Protein AF-A0A9D8PKB2-F1 (afdb_monomer_lite)

Radius of gyration: 28.11 Å; chains: 1; bounding box: 73×32×75 Å

Sequence (183 aa):
MPIDWSPENVDAIRDAALAVYRNLAAGKPIEPVVASLSAQDSEESSSSQSGPINWLALVEAFRERKLGSGEIKPTTWTNIYARRMKVILAAVDHSETPVQLLEAITAPWSTQPGCRGRQLQVQQTAAILRWGVDTGRLPPEWAPPLDLSPYVGRRRESAAITTPLTVKEILELVQAIPDPKWR

Structure (mmCIF, N/CA/C/O backbone):
data_AF-A0A9D8PKB2-F1
#
_entry.id   AF-A0A9D8PKB2-F1
#
loop_
_atom_site.group_PDB
_atom_site.id
_atom_site.type_symbol
_atom_site.label_atom_id
_atom_site.label_alt_id
_atom_site.label_comp_id
_atom_site.label_asym_id
_atom_site.label_entity_id
_atom_site.label_seq_id
_atom_site.pdbx_PDB_ins_code
_atom_site.Cartn_x
_atom_site.Cartn_y
_atom_site.Cartn_z
_atom_site.occupancy
_atom_site.B_iso_or_equiv
_atom_site.auth_seq_id
_atom_site.auth_comp_id
_atom_site.auth_asym_id
_atom_site.auth_atom_id
_atom_site.pdbx_PDB_model_num
ATOM 1 N N . MET A 1 1 ? -21.649 -0.427 40.679 1.00 50.59 1 MET A N 1
ATOM 2 C CA . MET A 1 1 ? -20.901 -0.083 39.451 1.00 50.59 1 MET A CA 1
ATOM 3 C C . MET A 1 1 ? -21.515 -0.909 38.334 1.00 50.59 1 MET A C 1
ATOM 5 O O . MET A 1 1 ? -21.689 -2.097 38.575 1.00 50.59 1 MET A O 1
ATOM 9 N N . PRO A 1 2 ? -21.921 -0.302 37.210 1.00 62.16 2 PRO A N 1
ATOM 10 C CA . PRO A 1 2 ? -22.735 -0.940 36.179 1.00 62.16 2 PRO A CA 1
ATOM 11 C C . PRO A 1 2 ? -21.834 -1.609 35.131 1.00 62.16 2 PRO A C 1
ATOM 13 O O . PRO A 1 2 ? -21.844 -1.205 33.988 1.00 62.16 2 PRO A O 1
ATOM 16 N N . ILE A 1 3 ? -20.949 -2.511 35.567 1.00 65.12 3 ILE A N 1
ATOM 17 C CA . ILE A 1 3 ? -20.172 -3.424 34.712 1.00 65.12 3 ILE A CA 1
ATOM 18 C C . ILE A 1 3 ? -19.951 -4.680 35.556 1.00 65.12 3 ILE A C 1
ATOM 20 O O . ILE A 1 3 ? -19.555 -4.566 36.724 1.00 65.12 3 ILE A O 1
ATOM 24 N N . ASP A 1 4 ? -20.224 -5.859 35.000 1.00 77.12 4 ASP A N 1
ATOM 25 C CA . ASP A 1 4 ? -19.965 -7.119 35.695 1.00 77.12 4 ASP A CA 1
ATOM 26 C C . ASP A 1 4 ? -18.451 -7.356 35.828 1.00 77.12 4 ASP A C 1
ATOM 28 O O . ASP A 1 4 ? -17.704 -7.250 34.850 1.00 77.12 4 ASP A O 1
ATOM 32 N N . TRP A 1 5 ? -17.990 -7.664 37.044 1.00 69.00 5 TRP A N 1
ATOM 33 C CA . TRP A 1 5 ? -16.570 -7.814 37.392 1.00 69.00 5 TRP A CA 1
ATOM 34 C C . TRP A 1 5 ? -16.059 -9.209 37.010 1.00 69.00 5 TRP A C 1
ATOM 36 O O . TRP A 1 5 ? -15.586 -9.976 37.850 1.00 69.00 5 TRP A O 1
ATOM 46 N N . SER A 1 6 ? -16.171 -9.535 35.723 1.00 79.94 6 SER A N 1
ATOM 47 C CA . SER A 1 6 ? -15.676 -10.774 35.130 1.00 79.94 6 SER A CA 1
ATOM 48 C C . SER A 1 6 ? -14.317 -10.546 34.437 1.00 79.94 6 SER A C 1
ATOM 50 O O . SER A 1 6 ? -14.015 -9.429 34.002 1.00 79.94 6 SER A O 1
ATOM 52 N N . PRO A 1 7 ? -13.474 -11.589 34.301 1.00 69.38 7 PRO A N 1
ATOM 53 C CA . PRO A 1 7 ? -12.198 -11.490 33.588 1.00 69.38 7 PRO A CA 1
ATOM 54 C C . PRO A 1 7 ? -12.357 -11.207 32.083 1.00 69.38 7 PRO A C 1
ATOM 56 O O . PRO A 1 7 ? -11.394 -10.803 31.437 1.00 69.38 7 PRO A O 1
ATOM 59 N N . GLU A 1 8 ? -13.554 -11.394 31.528 1.00 72.69 8 GLU A N 1
ATOM 60 C CA . GLU A 1 8 ? -13.869 -11.131 30.119 1.00 72.69 8 GLU A CA 1
ATOM 61 C C . GLU A 1 8 ? -14.084 -9.630 29.861 1.00 72.69 8 GLU A C 1
ATOM 63 O O . GLU A 1 8 ? -13.819 -9.140 28.768 1.00 72.69 8 GLU A O 1
ATOM 68 N N . ASN A 1 9 ? -14.443 -8.873 30.904 1.00 75.75 9 ASN A N 1
ATOM 69 C CA . ASN A 1 9 ? -14.747 -7.443 30.829 1.00 75.75 9 ASN A CA 1
ATOM 70 C C . ASN A 1 9 ? -13.575 -6.548 31.264 1.00 75.75 9 ASN A C 1
ATOM 72 O O . ASN A 1 9 ? -13.755 -5.354 31.498 1.00 75.75 9 ASN A O 1
ATOM 76 N N . VAL A 1 10 ? -12.360 -7.092 31.393 1.00 76.25 10 VAL A N 1
ATOM 77 C CA . VAL A 1 10 ? -11.195 -6.370 31.947 1.00 76.25 10 VAL A CA 1
ATOM 78 C C . VAL A 1 10 ? -10.869 -5.099 31.161 1.00 76.25 10 VAL A C 1
ATOM 80 O O . VAL A 1 10 ? -10.540 -4.075 31.765 1.00 76.25 10 VAL A O 1
ATOM 83 N N . ASP A 1 11 ? -10.975 -5.143 29.834 1.00 72.19 11 ASP A N 1
ATOM 84 C CA . ASP A 1 11 ? -10.704 -3.976 28.995 1.00 72.19 11 ASP A CA 1
ATOM 85 C C . ASP A 1 11 ? -11.834 -2.937 29.091 1.00 72.19 11 ASP A C 1
ATOM 87 O O . ASP A 1 11 ? -11.548 -1.752 29.250 1.00 72.19 11 ASP A O 1
ATOM 91 N N . ALA A 1 12 ? -13.099 -3.369 29.155 1.00 74.38 12 ALA A N 1
ATOM 92 C CA . ALA A 1 12 ? -14.245 -2.481 29.373 1.00 74.38 12 ALA A CA 1
ATOM 93 C C . ALA A 1 12 ? -14.186 -1.779 30.745 1.00 74.38 12 ALA A C 1
ATOM 95 O O . A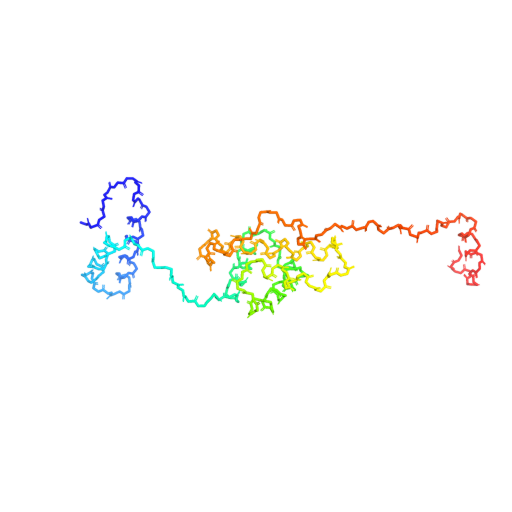LA A 1 12 ? -14.398 -0.570 30.847 1.00 74.38 12 ALA A O 1
ATOM 96 N N . ILE A 1 13 ? -13.810 -2.511 31.801 1.00 76.94 13 ILE A N 1
ATOM 97 C CA . ILE A 1 13 ? -13.605 -1.962 33.150 1.00 76.94 13 ILE A CA 1
ATOM 98 C C . ILE A 1 13 ? -12.451 -0.950 33.146 1.00 76.94 13 ILE A C 1
ATOM 100 O O . ILE A 1 13 ? -12.558 0.121 33.753 1.00 76.94 13 ILE A O 1
ATOM 104 N N . ARG A 1 14 ? -11.349 -1.259 32.447 1.00 79.44 14 ARG A N 1
ATOM 105 C CA . ARG A 1 14 ? -10.199 -0.354 32.314 1.00 79.44 14 ARG A CA 1
ATOM 106 C C . ARG A 1 14 ? -10.589 0.931 31.588 1.00 79.44 14 ARG A C 1
ATOM 108 O O . ARG A 1 14 ? -10.260 2.016 32.068 1.00 79.44 14 ARG A O 1
ATOM 115 N N . ASP A 1 15 ? -11.293 0.826 30.470 1.00 78.06 15 ASP A N 1
ATOM 116 C CA . ASP A 1 15 ? -11.678 1.978 29.658 1.00 78.06 15 ASP A CA 1
ATOM 117 C C . ASP A 1 15 ? -12.700 2.864 30.372 1.00 78.06 15 ASP A C 1
ATOM 119 O O . ASP A 1 15 ? -12.553 4.091 30.373 1.00 78.06 15 ASP A O 1
ATOM 123 N N . ALA A 1 16 ? -13.655 2.266 31.089 1.00 76.50 16 ALA A N 1
ATOM 124 C CA . ALA A 1 16 ? -14.573 2.994 31.958 1.00 76.50 16 ALA A CA 1
ATOM 125 C C . ALA A 1 16 ? -13.824 3.750 33.071 1.00 76.50 16 ALA A C 1
ATOM 127 O O . ALA A 1 16 ? -14.076 4.937 33.299 1.00 76.50 16 ALA A O 1
ATOM 128 N N . ALA A 1 17 ? -12.842 3.116 33.722 1.00 80.81 17 ALA A N 1
ATOM 129 C CA . ALA A 1 17 ? -12.022 3.767 34.745 1.00 80.81 17 ALA A CA 1
ATOM 130 C C . ALA A 1 17 ? -11.199 4.939 34.175 1.00 80.81 17 ALA A C 1
ATOM 132 O O . ALA A 1 17 ? -11.126 6.011 34.785 1.00 80.81 17 ALA A O 1
ATOM 133 N N . LEU A 1 18 ? -10.626 4.778 32.977 1.00 82.56 18 LEU A N 1
ATOM 134 C CA . LEU A 1 18 ? -9.897 5.845 32.288 1.00 82.56 18 LEU A CA 1
ATOM 135 C C . LEU A 1 18 ? -10.819 6.995 31.863 1.00 82.56 18 LEU A C 1
ATOM 137 O O . LEU A 1 18 ? -10.420 8.159 31.945 1.00 82.56 18 LEU A O 1
ATOM 141 N N . ALA A 1 19 ? -12.049 6.702 31.439 1.00 77.31 19 ALA A N 1
ATOM 142 C CA . ALA A 1 19 ? -13.040 7.712 31.083 1.00 77.31 19 ALA A CA 1
ATOM 143 C C . ALA A 1 19 ? -13.465 8.550 32.298 1.00 77.31 19 ALA A C 1
ATOM 145 O O . ALA A 1 19 ? -13.527 9.780 32.206 1.00 77.31 19 ALA A O 1
ATOM 146 N N . VAL A 1 20 ? -13.684 7.918 33.455 1.00 77.62 20 VAL A N 1
ATOM 147 C CA . VAL A 1 20 ? -13.965 8.633 34.710 1.00 77.62 20 VAL A CA 1
ATOM 148 C C . VAL A 1 20 ? -12.772 9.505 35.107 1.00 77.62 20 VAL A C 1
ATOM 150 O O . VAL A 1 20 ? -12.947 10.690 35.391 1.00 77.62 20 VAL A O 1
ATOM 153 N N . TYR A 1 21 ? -11.549 8.968 35.044 1.00 79.94 21 TYR A N 1
ATOM 154 C CA . TYR A 1 21 ? -10.337 9.713 35.394 1.00 79.94 21 TYR A CA 1
ATOM 155 C C . TYR A 1 21 ? -10.117 10.951 34.510 1.00 79.94 21 TYR A C 1
ATOM 157 O O . TYR A 1 21 ? -9.860 12.040 35.022 1.00 79.94 21 TYR A O 1
ATOM 165 N N . ARG A 1 22 ? -10.267 10.821 33.184 1.00 79.00 22 ARG A N 1
ATOM 166 C CA . ARG A 1 22 ? -10.126 11.953 32.247 1.00 79.00 22 ARG A CA 1
ATOM 167 C C . ARG A 1 22 ? -11.145 13.057 32.522 1.00 79.00 22 ARG A C 1
ATOM 169 O O . ARG A 1 22 ? -10.804 14.234 32.439 1.00 79.00 22 ARG A O 1
ATOM 176 N N . ASN A 1 23 ? -12.380 12.694 32.865 1.00 73.44 23 ASN A N 1
ATOM 177 C CA . ASN A 1 23 ? -13.424 13.670 33.174 1.00 73.44 23 ASN A CA 1
ATOM 178 C C . ASN A 1 23 ? -13.201 14.363 34.525 1.00 73.44 23 ASN A C 1
ATOM 180 O O . ASN A 1 23 ? -13.427 15.569 34.623 1.00 73.44 23 ASN A O 1
ATOM 184 N N . LEU A 1 24 ? -12.683 13.638 35.522 1.00 74.88 24 LEU A N 1
ATOM 185 C CA . LEU A 1 24 ? -12.273 14.214 36.803 1.00 74.88 24 LEU A CA 1
ATOM 186 C C . LEU A 1 24 ? -11.122 15.215 36.620 1.00 74.88 24 LEU A C 1
ATOM 188 O O . LEU A 1 24 ? -11.179 16.327 37.138 1.00 74.88 24 LEU A O 1
ATOM 192 N N . ALA A 1 25 ? -10.108 14.854 35.825 1.00 77.81 25 ALA A N 1
ATOM 193 C CA . ALA A 1 25 ? -8.991 15.740 35.492 1.00 77.81 25 ALA A CA 1
ATOM 194 C C . ALA A 1 25 ? -9.442 16.998 34.724 1.00 77.81 25 ALA A C 1
ATOM 196 O O . ALA A 1 25 ? -8.823 18.051 34.843 1.00 77.81 25 ALA A O 1
ATOM 197 N N . ALA A 1 26 ? -10.542 16.904 33.970 1.00 77.00 26 ALA A N 1
ATOM 198 C CA . ALA A 1 26 ? -11.168 18.024 33.271 1.00 77.00 26 ALA A CA 1
ATOM 199 C C . ALA A 1 26 ? -12.141 18.849 34.147 1.00 77.00 26 ALA A C 1
ATOM 201 O O . ALA A 1 26 ? -12.783 19.762 33.629 1.00 77.00 26 ALA A O 1
ATOM 202 N N . GLY A 1 27 ? -12.275 18.540 35.445 1.00 73.88 27 GLY A N 1
ATOM 203 C CA . GLY A 1 27 ? -13.095 19.300 36.398 1.00 73.88 27 GLY A CA 1
ATOM 204 C C . GLY A 1 27 ? -14.609 19.134 36.232 1.00 73.88 27 GLY A C 1
ATOM 205 O O . GLY A 1 27 ? -15.368 19.990 36.686 1.00 73.88 27 GLY A O 1
ATOM 206 N N . LYS A 1 28 ? -15.069 18.069 35.565 1.00 72.94 28 LYS A N 1
ATOM 207 C CA . LYS A 1 28 ? -16.500 17.808 35.346 1.00 72.94 28 LYS A CA 1
ATOM 208 C C . LYS A 1 28 ? -17.110 17.003 36.507 1.00 72.94 28 LYS A C 1
ATOM 210 O O . LYS A 1 28 ? -16.420 16.151 37.070 1.00 72.94 28 LYS A O 1
ATOM 215 N N . PRO A 1 29 ? -18.393 17.233 36.856 1.00 72.19 29 PRO A N 1
ATOM 216 C CA . PRO A 1 29 ? -19.077 16.476 37.904 1.00 72.19 29 PRO A CA 1
ATOM 217 C C . PRO A 1 29 ? -19.212 14.993 37.528 1.00 72.19 29 PRO A C 1
ATOM 219 O O . PRO A 1 29 ? -19.368 14.649 36.354 1.00 72.19 29 PRO A O 1
ATOM 222 N N . ILE A 1 30 ? -19.130 14.118 38.533 1.00 63.53 30 ILE A N 1
ATOM 223 C CA . ILE A 1 30 ? -19.023 12.658 38.371 1.00 63.53 30 ILE A CA 1
ATOM 224 C C . ILE A 1 30 ? -20.389 12.024 38.058 1.00 63.53 30 ILE A C 1
ATOM 226 O O . ILE A 1 30 ? -20.449 11.050 37.306 1.00 63.53 30 ILE A O 1
ATOM 230 N N . GLU A 1 31 ? -21.494 12.584 38.570 1.00 67.69 31 GLU A N 1
ATOM 231 C CA . GLU A 1 31 ? -22.837 12.011 38.398 1.00 67.69 31 GLU A CA 1
ATOM 232 C C . GLU A 1 31 ? -23.275 11.805 36.930 1.00 67.69 31 GLU A C 1
ATOM 234 O O . GLU A 1 31 ? -23.736 10.705 36.612 1.00 67.69 31 GLU A O 1
ATOM 239 N N . PRO A 1 32 ? -23.111 12.769 35.994 1.00 62.72 32 PRO A N 1
ATOM 240 C CA . PRO A 1 32 ? -23.531 12.567 34.603 1.00 62.72 32 PRO A CA 1
ATOM 241 C C . PRO A 1 32 ? -22.684 11.530 33.849 1.00 62.72 32 PRO A C 1
ATOM 243 O O . PRO A 1 32 ? -23.165 10.934 32.885 1.00 62.72 32 PRO A O 1
ATOM 246 N N . VAL A 1 33 ? -21.440 11.290 34.277 1.00 58.94 33 VAL A N 1
ATOM 247 C CA . VAL A 1 33 ? -20.527 10.318 33.649 1.00 58.94 33 VAL A CA 1
ATOM 248 C C . VAL A 1 33 ? -20.913 8.891 34.033 1.00 58.94 33 VAL A C 1
ATOM 250 O O . VAL A 1 33 ? -20.960 8.004 33.188 1.00 58.94 33 VAL A O 1
ATOM 253 N N . VAL A 1 34 ? -21.263 8.667 35.300 1.00 62.81 34 VAL A N 1
ATOM 254 C CA . VAL A 1 34 ? -21.733 7.353 35.762 1.00 62.81 34 VAL A CA 1
ATOM 255 C C . VAL A 1 34 ? -23.090 7.009 35.135 1.00 62.81 34 VAL A C 1
ATOM 257 O O . VAL A 1 34 ? -23.308 5.864 34.739 1.00 62.81 34 VAL A O 1
ATOM 260 N N . ALA A 1 35 ? -23.974 7.998 34.955 1.00 64.19 35 ALA A N 1
ATOM 261 C CA . ALA A 1 35 ? -25.259 7.806 34.281 1.00 64.19 35 ALA A CA 1
ATOM 262 C C . ALA A 1 35 ? -25.107 7.438 32.792 1.00 64.19 35 ALA A C 1
ATOM 264 O O . ALA A 1 35 ? -25.854 6.602 32.293 1.00 64.19 35 ALA A O 1
ATOM 265 N N . SER A 1 36 ? -24.120 8.012 32.094 1.00 60.78 36 SER A N 1
ATOM 266 C CA . SER A 1 36 ? -23.861 7.703 30.679 1.00 60.78 36 SER A CA 1
ATOM 267 C C . SER A 1 36 ? -23.199 6.338 30.474 1.00 60.78 36 SER A C 1
ATOM 269 O O . SER A 1 36 ? -23.525 5.662 29.505 1.00 60.78 36 SER A O 1
ATOM 271 N N . LEU A 1 37 ? -22.365 5.882 31.416 1.00 62.34 37 LEU A N 1
ATOM 272 C CA . LEU A 1 37 ? -21.832 4.511 31.410 1.00 62.34 37 LEU A CA 1
ATOM 273 C C . LEU A 1 37 ? -22.939 3.469 31.646 1.00 62.34 37 LEU A C 1
ATOM 275 O O . LEU A 1 37 ? -22.978 2.450 30.973 1.00 62.34 37 LEU A O 1
ATOM 279 N N . SER A 1 38 ? -23.890 3.768 32.537 1.00 58.59 38 SER A N 1
ATOM 280 C CA . SER A 1 38 ? -25.049 2.898 32.815 1.00 58.59 38 SER A CA 1
ATOM 281 C C . SER A 1 38 ? -25.981 2.718 31.607 1.00 58.59 38 SER A C 1
ATOM 283 O O . SER A 1 38 ? -26.705 1.732 31.535 1.00 58.59 38 SER A O 1
ATOM 285 N N . ALA A 1 39 ? -25.996 3.680 30.679 1.00 54.94 39 ALA A N 1
ATOM 286 C CA . ALA A 1 39 ? -26.825 3.635 29.476 1.00 54.94 39 ALA A CA 1
ATOM 287 C C . ALA A 1 39 ? -26.170 2.856 28.319 1.00 54.94 39 ALA A C 1
ATOM 289 O O . ALA A 1 39 ? -26.875 2.417 27.415 1.00 54.94 39 ALA A O 1
ATOM 290 N N . GLN A 1 40 ? -24.844 2.660 28.346 1.00 52.06 40 GLN A N 1
ATOM 291 C CA . GLN A 1 40 ? -24.123 1.926 27.298 1.00 52.06 40 GLN A CA 1
ATOM 292 C C . GLN A 1 40 ? -24.334 0.406 27.368 1.00 52.06 40 GLN A C 1
ATOM 294 O O . GLN A 1 40 ? -24.254 -0.249 26.334 1.00 52.06 40 GLN A O 1
ATOM 299 N N . ASP A 1 41 ? -24.702 -0.139 28.531 1.00 46.91 41 ASP A N 1
ATOM 300 C CA . ASP A 1 41 ? -24.967 -1.577 28.720 1.00 46.91 41 ASP A CA 1
ATOM 301 C C . ASP A 1 41 ? -26.300 -2.059 28.106 1.00 46.91 41 ASP A C 1
ATOM 303 O O . A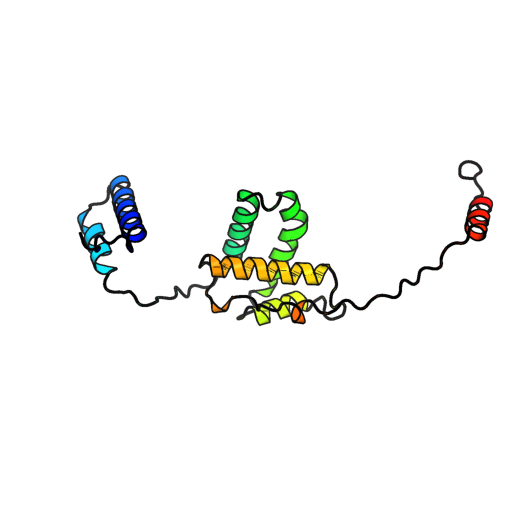SP A 1 41 ? -26.627 -3.241 28.175 1.00 46.91 41 ASP A O 1
ATOM 307 N N . SER A 1 42 ? -27.110 -1.170 27.516 1.00 45.34 42 SER A N 1
ATOM 308 C CA . SER A 1 42 ? -28.396 -1.533 26.887 1.00 45.34 42 SER A CA 1
ATOM 309 C C . SER A 1 42 ? -28.457 -1.304 25.373 1.00 45.34 42 SER A C 1
ATOM 311 O O . SER A 1 42 ? -29.491 -1.575 24.768 1.00 45.34 42 SER A O 1
ATOM 313 N N . GLU A 1 43 ? -27.364 -0.871 24.739 1.00 39.59 43 GLU A N 1
ATOM 314 C CA . GLU A 1 43 ? -27.303 -0.647 23.287 1.00 39.59 43 GLU A CA 1
ATOM 315 C C . GLU A 1 43 ? -26.078 -1.324 22.648 1.00 39.59 43 GLU A C 1
ATOM 317 O O . GLU A 1 43 ? -25.336 -0.730 21.868 1.00 39.59 43 GLU A O 1
ATOM 322 N N . GLU A 1 44 ? -25.885 -2.619 22.906 1.00 45.50 44 GLU A N 1
ATOM 323 C CA . GLU A 1 44 ? -25.162 -3.467 21.953 1.00 45.50 44 GLU A CA 1
ATOM 324 C C . GLU A 1 44 ? -26.067 -3.771 20.755 1.00 45.50 44 GLU A C 1
ATOM 326 O O . GLU A 1 44 ? -26.740 -4.797 20.678 1.00 45.50 44 GLU A O 1
ATOM 331 N N . SER A 1 45 ? -26.102 -2.845 19.799 1.00 36.12 45 SER A N 1
ATOM 332 C CA . SER A 1 45 ? -26.502 -3.108 18.414 1.00 36.12 45 SER A CA 1
ATOM 333 C C . SER A 1 45 ? -25.929 -2.029 17.498 1.00 36.12 45 SER A C 1
ATOM 335 O O . SER A 1 45 ? -26.534 -0.988 17.269 1.00 36.12 45 SER A O 1
ATOM 337 N N . SER A 1 46 ? -24.726 -2.306 16.988 1.00 41.84 46 SER A N 1
ATOM 338 C CA . SER A 1 46 ? -24.229 -1.890 15.669 1.00 41.84 46 SER A CA 1
ATOM 339 C C . SER A 1 46 ? -24.769 -0.560 15.116 1.00 41.84 46 SER A C 1
ATOM 341 O O . SER A 1 46 ? -25.577 -0.546 14.187 1.00 41.84 46 SER A O 1
ATOM 343 N N . SER A 1 47 ? -24.265 0.573 15.597 1.00 38.38 47 SER A N 1
ATOM 344 C CA . SER A 1 47 ? -24.341 1.806 14.816 1.00 38.38 47 SER A CA 1
ATOM 345 C C . SER A 1 47 ? -23.059 1.943 14.000 1.00 38.38 47 SER A C 1
ATOM 347 O O . SER A 1 47 ? -22.066 2.509 14.464 1.00 38.38 47 SER A O 1
ATOM 349 N N . SER A 1 48 ? -23.072 1.409 12.778 1.00 44.00 48 SER A N 1
ATOM 350 C CA . SER A 1 48 ? -22.142 1.812 11.725 1.00 44.00 48 SER A CA 1
ATOM 351 C C . SER A 1 48 ? -22.186 3.335 11.642 1.00 44.00 48 SER A C 1
ATOM 353 O O . SER A 1 48 ? -23.179 3.903 11.185 1.00 44.00 48 SER A O 1
ATOM 355 N N . GLN A 1 49 ? -21.150 4.014 12.134 1.00 41.75 49 GLN A N 1
ATOM 356 C CA . GLN A 1 49 ? -21.002 5.452 11.941 1.00 41.75 49 GLN A CA 1
ATOM 357 C C . GLN A 1 49 ? -20.747 5.686 10.451 1.00 41.75 49 GLN A C 1
ATOM 359 O O . GLN A 1 49 ? -19.610 5.761 9.998 1.00 41.75 49 GLN A O 1
ATOM 364 N N . SER A 1 50 ? -21.825 5.746 9.671 1.00 48.38 50 SER A N 1
ATOM 365 C CA . SER A 1 50 ? -21.802 5.973 8.230 1.00 48.38 50 SER A CA 1
ATOM 366 C C . SER A 1 50 ? -21.593 7.462 7.949 1.00 48.38 50 SER A C 1
ATOM 368 O O . SER A 1 50 ? -22.443 8.139 7.375 1.00 48.38 50 SER A O 1
ATOM 370 N N . GLY A 1 51 ? -20.464 7.992 8.416 1.00 64.00 51 GLY A N 1
ATOM 371 C CA . GLY A 1 51 ? -19.882 9.213 7.877 1.00 64.00 51 GLY A CA 1
ATOM 372 C C . GLY A 1 51 ? -19.102 8.891 6.598 1.00 64.00 51 GLY A C 1
ATOM 373 O O . GLY A 1 51 ? -18.655 7.756 6.421 1.00 64.00 51 GLY A O 1
ATOM 374 N N . PRO A 1 52 ? -18.917 9.861 5.688 1.00 82.31 52 PRO A N 1
ATOM 375 C CA . PRO A 1 52 ? -18.075 9.660 4.515 1.00 82.31 52 PRO A CA 1
ATOM 376 C C . PRO A 1 52 ? -16.651 9.275 4.943 1.00 82.31 52 PRO A C 1
ATOM 378 O O . PRO A 1 52 ? -16.065 9.906 5.827 1.00 82.31 52 PRO A O 1
ATOM 381 N N . ILE A 1 53 ? -16.091 8.237 4.314 1.00 91.06 53 ILE A N 1
ATOM 382 C CA . ILE A 1 53 ? -14.735 7.754 4.598 1.00 91.06 53 ILE A CA 1
ATOM 383 C C . ILE A 1 53 ? -13.736 8.883 4.328 1.00 91.06 53 ILE A C 1
ATOM 385 O O . ILE A 1 53 ? -13.602 9.363 3.202 1.00 91.06 53 ILE A O 1
ATOM 389 N N . ASN A 1 54 ? -12.987 9.290 5.354 1.00 93.94 54 ASN A N 1
ATOM 390 C CA . ASN A 1 54 ? -11.928 10.280 5.194 1.00 93.94 54 ASN A CA 1
ATOM 391 C C . ASN A 1 54 ? -10.636 9.613 4.692 1.00 93.94 54 ASN A C 1
ATOM 393 O O . ASN A 1 54 ? -9.737 9.271 5.465 1.00 93.94 54 ASN A O 1
ATOM 397 N N . TRP A 1 55 ? -10.544 9.441 3.373 1.00 95.25 55 TRP A N 1
ATOM 398 C CA . TRP A 1 55 ? -9.404 8.808 2.704 1.00 95.25 55 TRP A CA 1
ATOM 399 C C . TRP A 1 55 ? -8.071 9.526 2.934 1.00 95.25 55 TRP A C 1
ATOM 401 O O . TRP A 1 55 ? -7.035 8.874 3.067 1.00 95.25 55 TRP A O 1
ATOM 411 N N . LEU A 1 56 ? -8.081 10.858 3.022 1.00 96.31 56 LEU A N 1
ATOM 412 C CA . LEU A 1 56 ? -6.879 11.646 3.308 1.00 96.31 56 LEU A CA 1
ATOM 413 C C . LEU A 1 56 ? -6.345 11.346 4.712 1.00 96.31 56 LEU A C 1
ATOM 415 O O . LEU A 1 56 ? -5.161 11.046 4.870 1.00 96.31 56 LEU A O 1
ATOM 419 N N . ALA A 1 57 ? -7.224 11.356 5.716 1.00 95.88 57 ALA A N 1
ATOM 420 C CA . ALA A 1 57 ? -6.851 11.011 7.085 1.00 95.88 57 ALA A CA 1
ATOM 421 C C . ALA A 1 57 ? -6.380 9.552 7.200 1.00 95.88 57 ALA A C 1
ATOM 423 O O . ALA A 1 57 ? -5.424 9.273 7.922 1.00 95.88 57 ALA A O 1
ATOM 424 N N . LEU A 1 58 ? -6.994 8.626 6.452 1.00 96.94 58 LEU A N 1
ATOM 425 C CA . LEU A 1 58 ? -6.552 7.231 6.393 1.00 96.94 58 LEU A CA 1
ATOM 426 C C . LEU A 1 58 ? -5.115 7.114 5.860 1.00 96.94 58 LEU A C 1
ATOM 428 O O . LEU A 1 58 ? -4.305 6.387 6.435 1.00 96.94 58 LEU A O 1
ATOM 432 N N . VAL A 1 59 ? -4.787 7.832 4.781 1.00 97.44 59 VAL A N 1
ATOM 433 C CA . VAL A 1 59 ? -3.443 7.827 4.182 1.00 97.44 59 VAL A CA 1
ATOM 434 C C . VAL A 1 59 ? -2.395 8.394 5.140 1.00 97.44 59 VAL A C 1
ATOM 436 O O . VAL A 1 59 ? -1.323 7.799 5.275 1.00 97.44 59 VAL A O 1
ATOM 439 N N . GLU A 1 60 ? -2.684 9.503 5.823 1.00 97.50 60 GLU A N 1
ATOM 440 C CA . GLU A 1 60 ? -1.744 10.077 6.796 1.00 97.50 60 GLU A CA 1
ATOM 441 C C . GLU A 1 60 ? -1.589 9.181 8.033 1.00 97.50 60 GLU A C 1
ATOM 443 O O . GLU A 1 60 ? -0.467 8.904 8.450 1.00 97.50 60 GLU A O 1
ATOM 448 N N . ALA A 1 61 ? -2.668 8.595 8.556 1.00 97.19 61 ALA A N 1
ATOM 449 C CA . ALA A 1 61 ? -2.559 7.637 9.657 1.00 97.19 61 ALA A CA 1
ATOM 450 C C . ALA A 1 61 ? -1.760 6.380 9.248 1.00 97.19 61 ALA A C 1
ATOM 452 O O . ALA A 1 61 ? -0.952 5.856 10.021 1.00 97.19 61 ALA A O 1
ATOM 453 N N . PHE A 1 62 ? -1.926 5.906 8.007 1.00 97.06 62 PHE A N 1
ATOM 454 C CA . PHE A 1 62 ? -1.140 4.794 7.468 1.00 97.06 62 PHE A CA 1
ATOM 455 C C . PHE A 1 62 ? 0.346 5.152 7.352 1.00 97.06 62 PHE A C 1
ATOM 457 O O . PHE A 1 62 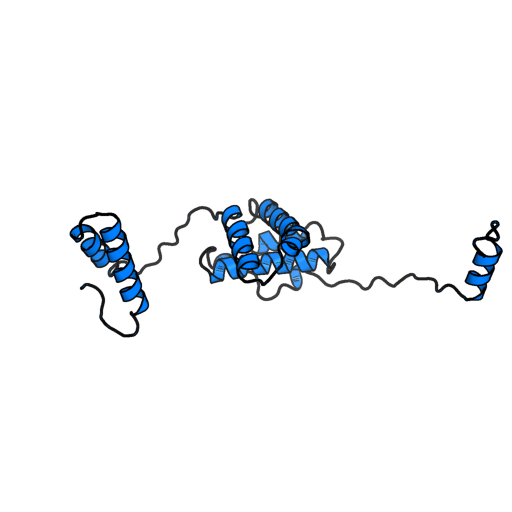? 1.212 4.333 7.676 1.00 97.06 62 PHE A O 1
ATOM 464 N N . ARG A 1 63 ? 0.649 6.384 6.926 1.00 97.06 63 ARG A N 1
ATOM 465 C CA . ARG A 1 63 ? 2.007 6.935 6.881 1.00 97.06 63 ARG A CA 1
ATOM 466 C C . ARG A 1 63 ? 2.650 6.947 8.255 1.00 97.06 63 ARG A C 1
ATOM 468 O O . ARG A 1 63 ? 3.750 6.420 8.411 1.00 97.06 63 ARG A O 1
ATOM 475 N N . GLU A 1 64 ? 1.975 7.547 9.230 1.00 96.88 64 GLU A N 1
ATOM 476 C CA . GLU A 1 64 ? 2.454 7.656 10.605 1.00 96.88 64 GLU A CA 1
ATOM 477 C C . GLU A 1 64 ? 2.728 6.275 11.187 1.00 96.88 64 GLU A C 1
ATOM 479 O O . GLU A 1 64 ? 3.806 6.040 11.724 1.00 96.88 64 GLU A O 1
ATOM 484 N N . ARG A 1 65 ? 1.825 5.313 10.970 1.00 95.94 65 ARG A N 1
ATOM 485 C CA . ARG A 1 65 ? 2.023 3.922 11.388 1.00 95.94 65 ARG A CA 1
ATOM 486 C C . ARG A 1 65 ? 3.239 3.283 10.717 1.00 95.94 65 ARG A C 1
ATOM 488 O O . ARG A 1 65 ? 4.040 2.637 11.390 1.00 95.94 65 ARG A O 1
ATOM 495 N N . LYS A 1 66 ? 3.408 3.437 9.401 1.00 95.69 66 LYS A N 1
ATOM 496 C CA . LYS A 1 66 ? 4.542 2.860 8.652 1.00 95.69 66 LYS A CA 1
ATOM 497 C C . LYS A 1 66 ? 5.892 3.446 9.082 1.00 95.69 66 LYS A C 1
ATOM 499 O O . LYS A 1 66 ? 6.872 2.708 9.144 1.00 95.69 66 LYS A O 1
ATOM 504 N N . LEU A 1 67 ? 5.942 4.746 9.375 1.00 95.88 67 LEU A N 1
ATOM 505 C CA . LEU A 1 67 ? 7.159 5.431 9.818 1.00 95.88 67 LEU A CA 1
ATOM 506 C C . LEU A 1 67 ? 7.441 5.199 11.307 1.00 95.88 67 LEU A C 1
ATOM 508 O O . LEU A 1 67 ? 8.569 4.880 11.667 1.00 95.88 67 LEU A O 1
ATOM 512 N N . GLY A 1 68 ? 6.420 5.304 12.156 1.00 92.75 68 GLY A N 1
ATOM 513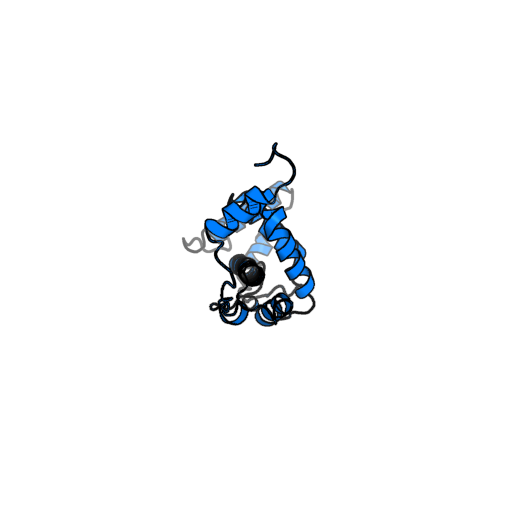 C CA . GLY A 1 68 ? 6.528 5.141 13.606 1.00 92.75 68 GLY A CA 1
ATOM 514 C C . GLY A 1 68 ? 6.845 3.710 14.038 1.00 92.75 68 GLY A C 1
ATOM 515 O O . GLY A 1 68 ? 7.573 3.515 15.003 1.00 92.75 68 GLY A O 1
ATOM 516 N N . SER A 1 69 ? 6.376 2.702 13.292 1.00 92.94 69 SER A N 1
ATOM 517 C CA . SER A 1 69 ? 6.754 1.296 13.524 1.00 92.94 69 SER A CA 1
ATOM 518 C C . SER A 1 69 ? 8.161 0.941 13.032 1.00 92.94 69 SER A C 1
ATOM 520 O O . SER A 1 69 ? 8.651 -0.145 13.326 1.00 92.94 69 SER A O 1
ATOM 522 N N . GLY A 1 70 ? 8.804 1.813 12.247 1.00 88.50 70 GLY A N 1
ATOM 523 C CA . GLY A 1 70 ? 10.084 1.518 11.605 1.00 88.50 70 GLY A CA 1
ATOM 524 C C . GLY A 1 70 ? 9.997 0.543 10.425 1.00 88.50 70 GLY A C 1
ATOM 525 O O . GLY A 1 70 ? 11.036 0.143 9.903 1.00 88.50 70 GLY A O 1
ATOM 526 N N . GLU A 1 71 ? 8.793 0.181 9.957 1.00 91.56 71 GLU A N 1
ATOM 527 C CA . GLU A 1 71 ? 8.626 -0.713 8.801 1.00 91.56 71 GLU A CA 1
ATOM 528 C C . GLU A 1 71 ? 9.263 -0.121 7.532 1.00 91.56 71 GLU A C 1
ATOM 530 O O . GLU A 1 71 ? 9.772 -0.846 6.675 1.00 91.56 71 GLU A O 1
ATOM 535 N N . ILE A 1 72 ? 9.258 1.212 7.408 1.00 94.69 72 ILE A N 1
ATOM 536 C CA . ILE A 1 72 ? 9.903 1.924 6.304 1.00 94.69 72 ILE A CA 1
ATOM 537 C C . ILE A 1 72 ? 10.647 3.173 6.787 1.00 94.69 72 ILE A C 1
ATOM 539 O O . ILE A 1 72 ? 10.281 3.815 7.768 1.00 94.69 72 ILE A O 1
ATOM 543 N N . LYS A 1 73 ? 11.659 3.582 6.015 1.00 95.75 73 LYS A N 1
ATOM 544 C CA . LYS A 1 73 ? 12.344 4.870 6.185 1.00 95.75 73 LYS A CA 1
ATOM 545 C C . LYS A 1 73 ? 11.506 6.021 5.595 1.00 95.75 73 LYS A C 1
ATOM 547 O O . LYS A 1 73 ? 10.787 5.793 4.616 1.00 95.75 73 LYS A O 1
ATOM 552 N N . PRO A 1 74 ? 11.679 7.273 6.067 1.00 95.81 74 PRO A N 1
ATOM 553 C CA . PRO A 1 74 ? 11.037 8.448 5.465 1.00 95.81 74 PRO A CA 1
ATOM 554 C C . PRO A 1 74 ? 11.297 8.584 3.959 1.00 95.81 74 PRO A C 1
ATOM 556 O O . PRO A 1 74 ? 10.394 8.898 3.190 1.00 95.81 74 PRO A O 1
ATOM 559 N N . THR A 1 75 ? 12.511 8.263 3.508 1.00 96.25 75 THR A N 1
ATOM 560 C CA . THR A 1 75 ? 12.876 8.286 2.083 1.00 96.25 75 THR A CA 1
ATOM 561 C C . THR A 1 75 ? 12.102 7.256 1.263 1.00 96.25 75 THR A C 1
ATOM 563 O O . THR A 1 75 ? 11.668 7.552 0.152 1.00 96.25 75 THR A O 1
ATOM 566 N N . THR A 1 76 ? 11.867 6.062 1.813 1.00 95.19 76 THR A N 1
ATOM 567 C CA . THR A 1 76 ? 11.041 5.025 1.179 1.00 95.19 76 THR A CA 1
ATOM 568 C C . THR A 1 76 ? 9.602 5.499 1.013 1.00 95.19 76 THR A C 1
ATOM 570 O O . THR A 1 76 ? 8.994 5.249 -0.031 1.00 95.19 76 THR A O 1
ATOM 573 N N . TRP A 1 77 ? 9.063 6.218 2.003 1.00 96.19 77 TRP A N 1
ATOM 574 C CA . TRP A 1 77 ? 7.736 6.809 1.879 1.00 96.19 77 TRP A CA 1
ATOM 575 C C . TRP A 1 77 ? 7.678 7.787 0.704 1.00 96.19 77 TRP A C 1
ATOM 577 O O . TRP A 1 77 ? 6.871 7.605 -0.207 1.00 96.19 77 TRP A O 1
ATOM 587 N N . THR A 1 78 ? 8.578 8.771 0.679 1.00 95.62 78 THR A N 1
ATOM 588 C CA . THR A 1 78 ? 8.609 9.810 -0.360 1.00 95.62 78 THR A CA 1
ATOM 589 C C . THR A 1 78 ? 8.814 9.228 -1.760 1.00 95.62 78 THR A C 1
ATOM 591 O O . THR A 1 78 ? 8.100 9.598 -2.690 1.00 95.62 78 THR A O 1
ATOM 594 N N . ASN A 1 79 ? 9.742 8.279 -1.913 1.00 93.00 79 ASN A N 1
ATOM 595 C CA . ASN A 1 79 ? 10.131 7.752 -3.223 1.00 93.00 79 ASN A CA 1
ATOM 596 C C . ASN A 1 79 ? 9.152 6.709 -3.778 1.00 93.00 79 ASN A C 1
ATOM 598 O O . ASN A 1 79 ? 9.031 6.569 -4.995 1.00 93.00 79 ASN A O 1
ATOM 602 N N . ILE A 1 80 ? 8.482 5.944 -2.908 1.00 91.06 80 ILE A N 1
ATOM 603 C CA . ILE A 1 80 ? 7.683 4.783 -3.326 1.00 91.06 80 ILE A CA 1
ATOM 604 C C . ILE A 1 80 ? 6.213 4.945 -2.953 1.00 91.06 80 ILE A C 1
ATOM 606 O O . ILE A 1 80 ? 5.358 4.807 -3.826 1.00 91.06 80 ILE A O 1
ATOM 610 N N . TYR A 1 81 ? 5.906 5.213 -1.685 1.00 95.19 81 TYR A N 1
ATOM 611 C CA . TYR A 1 81 ? 4.527 5.187 -1.188 1.00 95.19 81 TYR A CA 1
ATOM 612 C C . TYR A 1 81 ? 3.745 6.434 -1.608 1.00 95.19 81 TYR A C 1
ATOM 614 O O . TYR A 1 81 ? 2.631 6.309 -2.109 1.00 95.19 81 TYR A O 1
ATOM 622 N N . ALA A 1 82 ? 4.330 7.629 -1.485 1.00 95.19 82 ALA A N 1
ATOM 623 C CA . ALA A 1 82 ? 3.631 8.899 -1.690 1.00 95.19 82 ALA A CA 1
ATOM 624 C C . ALA A 1 82 ? 2.970 8.996 -3.074 1.00 95.19 82 ALA A C 1
ATOM 626 O O . ALA A 1 82 ? 1.808 9.383 -3.190 1.00 95.19 82 ALA A O 1
ATOM 627 N N . ARG A 1 83 ? 3.674 8.575 -4.134 1.00 95.38 83 ARG A N 1
ATOM 628 C CA . ARG A 1 83 ? 3.107 8.532 -5.492 1.00 95.38 83 ARG A CA 1
ATOM 629 C C . ARG A 1 83 ? 1.897 7.598 -5.580 1.00 95.38 83 ARG A C 1
ATOM 631 O O . ARG A 1 83 ? 0.936 7.920 -6.266 1.00 95.38 83 ARG A O 1
ATOM 638 N N . ARG A 1 84 ? 1.938 6.451 -4.905 1.00 95.06 84 ARG A N 1
ATOM 639 C CA . ARG A 1 84 ? 0.879 5.431 -4.960 1.00 95.06 84 ARG A CA 1
ATOM 640 C C . ARG A 1 84 ? -0.343 5.840 -4.162 1.00 95.06 84 ARG A C 1
ATOM 642 O O . ARG A 1 84 ? -1.452 5.632 -4.637 1.00 95.06 84 ARG A O 1
ATOM 649 N N . MET A 1 85 ? -0.131 6.471 -3.009 1.00 97.25 85 MET A N 1
ATOM 650 C CA . MET A 1 85 ? -1.206 7.048 -2.205 1.00 97.25 85 MET A CA 1
ATOM 651 C C . MET A 1 85 ? -1.928 8.159 -2.969 1.00 97.25 85 MET A C 1
ATOM 653 O O . MET A 1 85 ? -3.149 8.187 -2.971 1.00 97.25 85 MET A O 1
ATOM 657 N N . LYS A 1 86 ? -1.202 9.001 -3.719 1.00 96.69 86 LYS A N 1
ATOM 658 C CA . LYS A 1 86 ? -1.823 9.989 -4.620 1.00 96.69 86 LYS A CA 1
ATOM 659 C C . LYS A 1 86 ? -2.715 9.348 -5.687 1.00 96.69 86 LYS A C 1
ATOM 661 O O . LYS A 1 86 ? -3.786 9.867 -5.959 1.00 96.69 86 LYS A O 1
ATOM 666 N N . VAL A 1 87 ? -2.291 8.224 -6.273 1.00 96.31 87 VAL A N 1
ATOM 667 C CA . VAL A 1 87 ? -3.114 7.481 -7.248 1.00 96.31 87 VAL A CA 1
ATOM 668 C C . VAL A 1 87 ? -4.379 6.921 -6.594 1.00 96.31 87 VAL A C 1
ATOM 670 O O . VAL A 1 87 ? -5.436 6.972 -7.206 1.00 96.31 87 VAL A O 1
ATOM 673 N N . ILE A 1 88 ? -4.286 6.425 -5.356 1.00 96.62 88 ILE A N 1
ATOM 674 C CA . ILE A 1 88 ? -5.457 5.963 -4.596 1.00 96.62 88 ILE A CA 1
ATOM 675 C C . ILE A 1 88 ? -6.411 7.134 -4.348 1.00 96.62 88 ILE A C 1
ATOM 677 O O . ILE A 1 88 ? -7.577 7.043 -4.705 1.00 96.62 88 ILE A O 1
ATOM 681 N N . LEU A 1 89 ? -5.907 8.253 -3.820 1.00 96.69 89 LEU A N 1
ATOM 682 C CA . LEU A 1 89 ? -6.708 9.445 -3.522 1.00 96.69 89 LEU A CA 1
ATOM 683 C C . LEU A 1 89 ? -7.409 10.028 -4.756 1.00 96.69 89 LEU A C 1
ATOM 685 O O . LEU A 1 89 ? -8.492 10.573 -4.630 1.00 96.69 89 LEU A O 1
ATOM 689 N N . ALA A 1 90 ? -6.821 9.891 -5.945 1.00 95.75 90 ALA A N 1
ATOM 690 C CA . ALA A 1 90 ? -7.456 10.320 -7.189 1.00 95.75 90 ALA A CA 1
ATOM 691 C C . ALA A 1 90 ? -8.545 9.353 -7.700 1.00 95.75 90 ALA A C 1
ATOM 693 O O . ALA A 1 90 ? -9.317 9.726 -8.576 1.00 95.75 90 ALA A O 1
ATOM 694 N N . ALA A 1 91 ? -8.578 8.108 -7.215 1.00 95.56 91 ALA A N 1
ATOM 695 C CA . ALA A 1 91 ? -9.489 7.064 -7.691 1.00 95.56 91 ALA A CA 1
ATOM 696 C C . ALA A 1 91 ? -10.644 6.765 -6.718 1.00 95.56 91 ALA A C 1
ATOM 698 O O . ALA A 1 91 ? -11.683 6.261 -7.143 1.00 95.56 91 ALA A O 1
ATOM 699 N N . VAL A 1 92 ? -10.475 7.063 -5.426 1.00 94.12 92 VAL A N 1
ATOM 700 C CA . VAL A 1 92 ? -11.463 6.749 -4.376 1.00 94.12 92 VAL A CA 1
ATOM 701 C C . VAL A 1 92 ? -12.794 7.475 -4.557 1.00 94.12 92 VAL A C 1
ATOM 703 O O . VAL A 1 92 ? -13.826 6.873 -4.296 1.00 94.12 92 VAL A O 1
ATOM 706 N N . ASP A 1 93 ? -12.799 8.699 -5.091 1.00 89.94 93 ASP A N 1
ATOM 707 C CA . ASP A 1 93 ? -14.034 9.474 -5.318 1.00 89.94 93 ASP A CA 1
ATOM 708 C C . ASP A 1 93 ? -14.947 8.858 -6.394 1.00 89.94 93 ASP A C 1
ATOM 710 O O . ASP A 1 93 ? -16.110 9.234 -6.535 1.00 89.94 93 ASP A O 1
ATOM 714 N N . HIS A 1 94 ? -14.422 7.913 -7.175 1.00 89.38 94 HIS A N 1
ATOM 715 C CA . HIS A 1 94 ? -15.138 7.207 -8.240 1.00 89.38 94 HIS A CA 1
ATOM 716 C C . HIS A 1 94 ? -15.261 5.706 -7.961 1.00 89.38 94 HIS A C 1
ATOM 718 O O . HIS A 1 94 ? -15.565 4.934 -8.869 1.00 89.38 94 HIS A O 1
ATOM 724 N N . SER A 1 95 ? -14.974 5.286 -6.727 1.00 93.19 95 SER A N 1
ATOM 725 C CA . SER A 1 95 ? -14.963 3.884 -6.324 1.00 93.19 95 SER A CA 1
ATOM 726 C C . SER A 1 95 ? -15.839 3.689 -5.094 1.00 93.19 95 SER A C 1
ATOM 728 O O . SER A 1 95 ? -15.568 4.244 -4.035 1.00 93.19 95 SER A O 1
ATOM 730 N N . GLU A 1 96 ? -16.857 2.848 -5.214 1.00 92.38 96 GLU A N 1
ATOM 731 C CA . GLU A 1 96 ? -17.747 2.476 -4.107 1.00 92.38 96 GLU A CA 1
ATOM 732 C C . GLU A 1 96 ? -17.302 1.174 -3.431 1.00 92.38 96 GLU A C 1
ATOM 734 O O . GLU A 1 96 ? -17.692 0.880 -2.305 1.00 92.38 96 GLU A O 1
ATOM 739 N N . THR A 1 97 ? -16.473 0.383 -4.119 1.00 94.81 97 THR A N 1
ATOM 740 C CA . THR A 1 97 ? -16.010 -0.929 -3.655 1.00 94.81 97 THR A CA 1
ATOM 741 C C . THR A 1 97 ? -14.493 -1.073 -3.806 1.00 94.81 97 THR A C 1
ATOM 743 O O . THR A 1 97 ? -13.884 -0.436 -4.677 1.00 94.81 97 THR A O 1
ATOM 746 N N . PRO A 1 98 ? -13.849 -1.966 -3.028 1.00 95.88 98 PRO A N 1
ATOM 747 C CA . PRO A 1 98 ? -12.417 -2.228 -3.166 1.00 95.88 98 PRO A CA 1
ATOM 748 C C . PRO A 1 98 ? -12.060 -2.790 -4.549 1.00 95.88 98 PRO A C 1
ATOM 750 O O . PRO A 1 98 ? -10.968 -2.536 -5.051 1.00 95.88 98 PRO A O 1
ATOM 753 N N . VAL A 1 99 ? -12.982 -3.517 -5.188 1.00 96.00 99 VAL A N 1
ATOM 754 C CA . VAL A 1 99 ? -12.814 -4.042 -6.552 1.00 96.00 99 VAL A CA 1
ATOM 755 C C . VAL A 1 99 ? -12.770 -2.902 -7.568 1.00 96.00 99 VAL A C 1
ATOM 757 O O . VAL A 1 99 ? -11.799 -2.810 -8.316 1.00 96.00 99 VAL A O 1
ATOM 760 N N . GLN A 1 100 ? -13.748 -1.990 -7.534 1.00 96.06 100 GLN A N 1
ATOM 761 C CA . GLN A 1 100 ? -13.768 -0.812 -8.410 1.00 96.06 100 GLN A CA 1
ATOM 762 C C . GLN A 1 100 ? -12.513 0.047 -8.225 1.00 96.06 100 GLN A C 1
ATOM 764 O O . GLN A 1 100 ? -11.916 0.481 -9.208 1.00 96.06 100 GLN A O 1
ATOM 769 N N . LEU A 1 101 ? -12.045 0.218 -6.983 1.00 97.19 101 LEU A N 1
ATOM 770 C CA . LEU A 1 101 ? -10.802 0.939 -6.715 1.00 97.19 101 LEU A CA 1
ATOM 771 C C . LEU A 1 101 ? -9.592 0.244 -7.352 1.00 97.19 101 LEU A C 1
ATOM 773 O O . LEU A 1 101 ? -8.760 0.899 -7.979 1.00 97.19 101 LEU A O 1
ATOM 777 N N . LEU A 1 102 ? -9.473 -1.080 -7.213 1.00 96.62 102 LEU A N 1
ATOM 778 C CA . LEU A 1 102 ? -8.386 -1.848 -7.824 1.00 96.62 102 LEU A CA 1
ATOM 779 C C . LEU A 1 102 ? -8.432 -1.805 -9.360 1.00 96.62 102 LEU A C 1
ATOM 781 O O . LEU A 1 102 ? -7.382 -1.742 -10.006 1.00 96.62 102 LEU A O 1
ATOM 785 N N . GLU A 1 103 ? -9.617 -1.800 -9.961 1.00 95.12 103 GLU A N 1
ATOM 786 C CA . GLU A 1 103 ? -9.792 -1.620 -11.405 1.00 95.12 103 GLU A CA 1
ATOM 787 C C . GLU A 1 103 ? -9.382 -0.208 -11.843 1.00 95.12 103 GLU A C 1
ATOM 789 O O . GLU A 1 103 ? -8.541 -0.058 -12.734 1.00 95.12 103 GLU A O 1
ATOM 794 N N . ALA A 1 104 ? -9.871 0.825 -11.152 1.00 95.81 104 ALA A N 1
ATOM 795 C CA . ALA A 1 104 ? -9.577 2.224 -11.448 1.00 95.81 104 ALA A CA 1
ATOM 796 C C . ALA A 1 104 ? -8.074 2.529 -11.371 1.00 95.81 104 ALA A C 1
ATOM 798 O O . ALA A 1 104 ? -7.494 3.086 -12.306 1.00 95.81 104 ALA A O 1
ATOM 799 N N . ILE A 1 105 ? -7.398 2.099 -10.299 1.00 95.44 105 ILE A N 1
ATOM 800 C CA . ILE A 1 105 ? -5.955 2.333 -10.163 1.00 95.44 105 ILE A CA 1
ATOM 801 C C . ILE A 1 105 ? -5.134 1.519 -11.167 1.00 95.44 105 ILE A C 1
ATOM 803 O O . ILE A 1 105 ? -3.994 1.887 -11.425 1.00 95.44 105 ILE A O 1
ATOM 807 N N . THR A 1 106 ? -5.641 0.403 -11.706 1.00 94.94 106 THR A N 1
ATOM 808 C CA . THR A 1 106 ? -4.885 -0.434 -12.657 1.00 94.94 106 THR A CA 1
ATOM 809 C C . THR A 1 106 ? -5.157 -0.101 -14.121 1.00 94.94 106 THR A C 1
ATOM 811 O O . THR A 1 106 ? -4.354 -0.496 -14.972 1.00 94.94 106 THR A O 1
ATOM 814 N N . ALA A 1 107 ? -6.198 0.683 -14.416 1.00 92.25 107 ALA A N 1
ATOM 815 C CA . ALA A 1 107 ? -6.572 1.106 -15.764 1.00 92.25 107 ALA A CA 1
ATOM 816 C C . ALA A 1 107 ? -5.407 1.677 -16.609 1.00 92.25 107 ALA A C 1
ATOM 818 O O . ALA A 1 107 ? -5.284 1.279 -17.773 1.00 92.25 107 ALA A O 1
ATOM 819 N N . PRO A 1 108 ? -4.474 2.494 -16.065 1.00 91.62 108 PRO A N 1
ATOM 820 C CA . PRO A 1 108 ? -3.331 3.001 -16.837 1.00 91.62 108 PRO A CA 1
ATOM 821 C C . PRO A 1 108 ? -2.370 1.917 -17.353 1.00 91.62 108 PRO A C 1
ATOM 823 O O . PRO A 1 108 ? -1.584 2.166 -18.263 1.00 91.62 108 PRO A O 1
ATOM 826 N N . TRP A 1 109 ? -2.407 0.713 -16.775 1.00 91.88 109 TRP A N 1
ATOM 827 C CA . TRP A 1 109 ? -1.554 -0.421 -17.144 1.00 91.88 109 TRP A CA 1
ATOM 828 C C . TRP A 1 109 ? -2.312 -1.521 -17.894 1.00 91.88 109 TRP A C 1
ATOM 830 O O . TRP A 1 109 ? -1.866 -2.674 -17.906 1.00 91.88 109 TRP A O 1
ATOM 840 N N . SER A 1 110 ? -3.442 -1.194 -18.524 1.00 86.94 110 SER A N 1
ATOM 841 C CA . SER A 1 110 ? -4.224 -2.136 -19.337 1.00 86.94 110 SER A CA 1
ATOM 842 C C . SER A 1 110 ? -3.381 -2.814 -20.428 1.00 86.94 110 SER A C 1
ATOM 844 O O . SER A 1 110 ? -3.508 -4.017 -20.647 1.00 86.94 110 SER A O 1
ATOM 846 N N . THR A 1 111 ? -2.437 -2.085 -21.031 1.00 86.81 111 THR A N 1
ATOM 847 C CA . THR A 1 111 ? -1.528 -2.576 -22.083 1.00 86.81 111 THR A CA 1
ATOM 848 C C . THR A 1 111 ? -0.242 -3.226 -21.557 1.00 86.81 111 THR A C 1
ATOM 850 O O . THR A 1 111 ? 0.505 -3.822 -22.331 1.00 86.81 111 THR A O 1
ATOM 853 N N . GLN A 1 112 ? 0.030 -3.145 -20.249 1.00 85.94 112 GLN A N 1
ATOM 854 C CA . GLN A 1 112 ? 1.259 -3.649 -19.616 1.00 85.94 112 GLN A CA 1
ATOM 855 C C . GLN A 1 112 ? 0.948 -4.520 -18.382 1.00 85.94 112 GLN A C 1
ATOM 857 O O . GLN A 1 112 ? 1.337 -4.176 -17.257 1.00 85.94 112 GLN A O 1
ATOM 862 N N . PRO A 1 113 ? 0.235 -5.651 -18.549 1.00 86.38 113 PRO A N 1
ATOM 863 C CA . PRO A 1 113 ? -0.087 -6.543 -17.440 1.00 86.38 113 PRO A CA 1
ATOM 864 C C . PRO A 1 113 ? 1.179 -7.113 -16.787 1.00 86.38 113 PRO A C 1
ATOM 866 O O . PRO A 1 113 ? 2.186 -7.388 -17.441 1.00 86.38 113 PRO A O 1
ATOM 869 N N . GLY A 1 114 ? 1.133 -7.276 -15.464 1.00 87.44 114 GLY A N 1
ATOM 870 C CA . GLY A 1 114 ? 2.220 -7.850 -14.676 1.00 87.44 114 GLY A CA 1
ATOM 871 C C . GLY A 1 114 ? 3.478 -6.988 -14.560 1.00 87.44 114 GLY A C 1
ATOM 872 O O . GLY A 1 114 ? 4.475 -7.460 -14.013 1.00 87.44 114 GLY A O 1
ATOM 873 N N . CYS A 1 115 ? 3.475 -5.738 -15.039 1.00 90.94 115 CYS A N 1
ATOM 874 C CA . CYS A 1 115 ? 4.620 -4.849 -14.862 1.00 90.94 115 CYS A CA 1
ATOM 875 C C . CYS A 1 115 ? 4.843 -4.516 -13.372 1.00 90.94 115 CYS A C 1
ATOM 877 O O . CYS A 1 115 ? 3.909 -4.485 -12.563 1.00 90.94 115 CYS A O 1
ATOM 879 N N . ARG A 1 116 ? 6.097 -4.235 -12.986 1.00 92.00 116 ARG A N 1
ATOM 880 C CA . ARG A 1 116 ? 6.460 -3.995 -11.576 1.00 92.00 116 ARG A CA 1
ATOM 881 C C . ARG A 1 116 ? 5.713 -2.805 -10.965 1.00 92.00 116 ARG A C 1
ATOM 883 O O . ARG A 1 116 ? 5.372 -2.831 -9.784 1.00 92.00 116 ARG A O 1
ATOM 890 N N . GLY A 1 117 ? 5.442 -1.772 -11.765 1.00 92.50 117 GLY A N 1
ATOM 891 C CA . GLY A 1 117 ? 4.684 -0.594 -11.342 1.00 92.50 117 GLY A CA 1
ATOM 892 C C . GLY A 1 117 ? 3.259 -0.939 -10.906 1.00 92.50 117 GLY A C 1
ATOM 893 O O . GLY A 1 117 ? 2.862 -0.542 -9.807 1.00 92.50 117 GLY A O 1
ATOM 894 N N . ARG A 1 118 ? 2.555 -1.729 -11.728 1.00 94.81 118 ARG A N 1
ATOM 895 C CA . ARG A 1 118 ? 1.199 -2.237 -11.482 1.00 94.81 118 ARG A CA 1
ATOM 896 C C . ARG A 1 118 ? 1.154 -3.174 -10.278 1.00 94.81 118 ARG A C 1
ATOM 898 O O . ARG A 1 118 ? 0.339 -2.966 -9.388 1.00 94.81 118 ARG A O 1
ATOM 905 N N . GLN A 1 119 ? 2.083 -4.133 -10.201 1.00 94.62 119 GLN A N 1
ATOM 906 C CA . GLN A 1 119 ? 2.229 -5.040 -9.050 1.00 94.62 119 GLN A CA 1
ATOM 907 C C . GLN A 1 119 ? 2.290 -4.279 -7.728 1.00 94.62 119 GLN A C 1
ATOM 909 O O . GLN A 1 119 ? 1.512 -4.530 -6.813 1.00 94.62 119 GLN A O 1
ATOM 914 N N . LEU A 1 120 ? 3.215 -3.321 -7.645 1.00 94.88 120 LEU A N 1
ATOM 915 C CA . LEU A 1 120 ? 3.395 -2.529 -6.441 1.00 94.88 120 LEU A CA 1
ATOM 916 C C . LEU A 1 120 ? 2.168 -1.659 -6.146 1.00 94.88 120 LEU A C 1
ATOM 918 O O . LEU A 1 120 ? 1.865 -1.460 -4.980 1.00 94.88 120 LEU A O 1
ATOM 922 N N . GLN A 1 121 ? 1.455 -1.154 -7.161 1.00 97.12 121 GLN A N 1
ATOM 923 C CA . GLN A 1 121 ? 0.252 -0.344 -6.944 1.00 97.12 121 GLN A CA 1
ATOM 924 C C . GLN A 1 121 ? -0.835 -1.182 -6.271 1.00 97.12 121 GLN A C 1
ATOM 926 O O . GLN A 1 121 ? -1.311 -0.807 -5.206 1.00 97.12 121 GLN A O 1
ATOM 931 N N . VAL A 1 122 ? -1.142 -2.351 -6.840 1.00 96.94 122 VAL A N 1
ATOM 932 C CA . VAL A 1 122 ? -2.144 -3.283 -6.306 1.00 96.94 122 VAL A CA 1
ATOM 933 C C . VAL A 1 122 ? -1.785 -3.732 -4.890 1.00 96.94 122 VAL A C 1
ATOM 935 O O . VAL A 1 122 ? -2.623 -3.678 -3.996 1.00 96.94 122 VAL A O 1
ATOM 938 N N . GLN A 1 123 ? -0.528 -4.123 -4.656 1.00 96.00 123 GLN A N 1
ATOM 939 C CA . GLN A 1 123 ? -0.071 -4.564 -3.334 1.00 96.00 123 GLN A CA 1
ATOM 940 C C . GLN A 1 123 ? -0.213 -3.466 -2.275 1.00 96.00 123 GLN A C 1
ATOM 942 O O . GLN A 1 123 ? -0.633 -3.737 -1.155 1.00 96.00 123 GLN A O 1
ATOM 947 N N . GLN A 1 124 ? 0.137 -2.228 -2.623 1.00 96.06 124 GLN A N 1
ATOM 948 C CA . GLN A 1 124 ? 0.087 -1.096 -1.701 1.00 96.06 124 GLN A CA 1
ATOM 949 C C . GLN A 1 124 ? -1.349 -0.676 -1.397 1.00 96.06 124 GLN A C 1
ATOM 951 O O . GLN A 1 124 ? -1.664 -0.413 -0.239 1.00 96.06 124 GLN A O 1
ATOM 956 N N . THR A 1 125 ? -2.224 -0.676 -2.405 1.00 97.88 125 THR A N 1
ATOM 957 C CA . THR A 1 125 ? -3.654 -0.431 -2.204 1.00 97.88 125 THR A CA 1
ATOM 958 C C . THR A 1 125 ? -4.279 -1.515 -1.333 1.00 97.88 125 THR A C 1
ATOM 960 O O . THR A 1 125 ? -4.927 -1.200 -0.343 1.00 97.88 125 THR A O 1
ATOM 963 N N . ALA A 1 126 ? -4.013 -2.793 -1.611 1.00 97.81 126 ALA A N 1
ATOM 964 C CA . ALA A 1 126 ? -4.499 -3.871 -0.756 1.00 97.81 126 ALA A CA 1
ATOM 965 C C . ALA A 1 126 ? -3.956 -3.762 0.681 1.00 97.81 126 ALA A C 1
ATOM 967 O O . ALA A 1 126 ? -4.669 -4.057 1.633 1.00 97.81 126 ALA A O 1
ATOM 968 N N . ALA A 1 127 ? -2.711 -3.314 0.865 1.00 96.88 127 ALA A N 1
ATOM 969 C CA . ALA A 1 127 ? -2.131 -3.145 2.194 1.00 96.88 127 ALA A CA 1
ATOM 970 C C . ALA A 1 127 ? -2.825 -2.049 3.019 1.00 96.88 127 ALA A C 1
ATOM 972 O O . ALA A 1 127 ? -3.101 -2.286 4.193 1.00 96.88 127 ALA A O 1
ATOM 973 N N . ILE A 1 128 ? -3.112 -0.877 2.434 1.00 97.56 128 ILE A N 1
ATOM 974 C CA . ILE A 1 128 ? -3.820 0.192 3.158 1.00 97.56 128 ILE A CA 1
ATOM 975 C C . ILE A 1 128 ? -5.284 -0.175 3.416 1.00 97.56 128 ILE A C 1
ATOM 977 O O . ILE A 1 128 ? -5.770 0.090 4.509 1.00 97.56 128 ILE A O 1
ATOM 981 N N . LEU A 1 129 ? -5.957 -0.836 2.466 1.00 97.88 129 LEU A N 1
ATOM 982 C CA . LEU A 1 129 ? -7.337 -1.296 2.647 1.00 97.88 129 LEU A CA 1
ATOM 983 C C . LEU A 1 129 ? -7.434 -2.318 3.780 1.00 97.88 129 LEU A C 1
ATOM 985 O O . LEU A 1 129 ? -8.221 -2.138 4.703 1.00 97.88 129 LEU A O 1
ATOM 989 N N . ARG A 1 130 ? -6.575 -3.345 3.757 1.00 97.88 130 ARG A N 1
ATOM 990 C CA . ARG A 1 130 ? -6.533 -4.365 4.811 1.00 97.88 130 ARG A CA 1
ATOM 991 C C . ARG A 1 130 ? -6.258 -3.739 6.173 1.00 97.88 130 ARG A C 1
ATOM 993 O O . ARG A 1 130 ? -7.021 -3.952 7.098 1.00 97.88 130 ARG A O 1
ATOM 1000 N N . TRP A 1 131 ? -5.237 -2.887 6.271 1.00 97.25 131 TRP A N 1
ATOM 1001 C CA . TRP A 1 131 ? -4.931 -2.190 7.522 1.00 97.25 131 TRP A CA 1
ATOM 1002 C C . TRP A 1 131 ? -6.069 -1.269 7.994 1.00 97.25 131 TRP A C 1
ATOM 1004 O O . TRP A 1 131 ? -6.327 -1.166 9.194 1.00 97.25 131 TRP A O 1
ATOM 1014 N N . GLY A 1 132 ? -6.749 -0.588 7.071 1.00 96.88 132 GLY A N 1
ATOM 1015 C CA . GLY A 1 132 ? -7.895 0.254 7.394 1.00 96.88 132 GLY A CA 1
ATOM 1016 C C . GLY A 1 132 ? -9.034 -0.559 8.005 1.00 96.88 132 GLY A C 1
ATOM 1017 O O . GLY A 1 132 ? -9.564 -0.156 9.036 1.00 96.88 132 GLY A O 1
ATOM 1018 N N . VAL A 1 133 ? -9.343 -1.722 7.425 1.00 97.19 133 VAL A N 1
ATOM 1019 C CA . VAL A 1 133 ? -10.363 -2.647 7.943 1.00 97.19 133 VAL A CA 1
ATOM 1020 C C . VAL A 1 133 ? -9.938 -3.248 9.281 1.00 97.19 133 VAL A C 1
ATOM 1022 O O . VAL A 1 133 ? -10.681 -3.151 10.253 1.00 97.19 133 VAL A O 1
ATOM 1025 N N . ASP A 1 134 ? -8.711 -3.768 9.373 1.00 96.00 134 ASP A N 1
ATOM 1026 C CA . ASP A 1 134 ? -8.175 -4.397 10.590 1.00 96.00 134 ASP A CA 1
ATOM 1027 C C . ASP A 1 134 ? -8.165 -3.442 11.795 1.00 96.00 134 ASP A C 1
ATOM 1029 O O . ASP A 1 134 ? -8.185 -3.875 12.943 1.00 96.00 134 ASP A O 1
ATOM 1033 N N . THR A 1 135 ? -8.107 -2.130 11.547 1.00 94.75 135 THR A N 1
ATOM 1034 C CA . THR A 1 135 ? -8.087 -1.106 12.599 1.00 94.75 135 THR A CA 1
ATOM 1035 C C . THR A 1 135 ? -9.407 -0.355 12.772 1.00 94.75 135 THR A C 1
ATOM 1037 O O . THR A 1 135 ? -9.432 0.651 13.481 1.00 94.75 135 THR A O 1
ATOM 1040 N N . GLY A 1 136 ? -10.482 -0.799 12.111 1.00 93.50 136 GLY A N 1
ATOM 1041 C CA . GLY A 1 136 ? -11.811 -0.181 12.190 1.00 93.50 136 GLY A CA 1
ATOM 1042 C C . GLY A 1 136 ? -11.911 1.218 11.567 1.00 93.50 136 GLY A C 1
ATOM 1043 O O . GLY A 1 136 ? -12.882 1.927 11.803 1.00 93.50 136 GLY A O 1
ATOM 1044 N N . ARG A 1 137 ? -10.910 1.644 10.783 1.00 94.00 137 ARG A N 1
ATOM 1045 C CA . ARG A 1 137 ? -10.912 2.927 10.048 1.00 94.00 137 ARG A CA 1
ATOM 1046 C C . ARG A 1 137 ? -11.660 2.844 8.724 1.00 94.00 137 ARG A C 1
ATOM 1048 O O . ARG A 1 137 ? -12.067 3.869 8.185 1.00 94.00 137 ARG A O 1
ATOM 1055 N N . LEU A 1 138 ? -11.773 1.636 8.184 1.00 95.06 138 LEU A N 1
ATOM 1056 C CA . LEU A 1 138 ? -12.615 1.305 7.048 1.00 95.06 138 LEU A CA 1
ATOM 1057 C C . LEU A 1 138 ? -13.637 0.262 7.491 1.00 95.06 138 LEU A C 1
ATOM 1059 O O . LEU A 1 138 ? -13.306 -0.592 8.319 1.00 95.06 138 LEU A O 1
ATOM 1063 N N . PRO A 1 139 ? -14.851 0.298 6.934 1.00 94.50 139 PRO A N 1
ATOM 1064 C CA . PRO A 1 139 ? -15.833 -0.728 7.212 1.00 94.50 139 PRO A CA 1
ATOM 1065 C C . PRO A 1 139 ? -15.461 -2.030 6.465 1.00 94.50 139 PRO A C 1
ATOM 1067 O O . PRO A 1 139 ? -14.698 -1.995 5.490 1.00 94.50 139 PRO A O 1
ATOM 1070 N N . PRO A 1 140 ? -15.938 -3.197 6.929 1.00 95.00 140 PRO A N 1
ATOM 1071 C CA . PRO A 1 140 ? -15.468 -4.503 6.462 1.00 95.00 140 PRO A CA 1
ATOM 1072 C C . PRO A 1 140 ? -15.707 -4.762 4.967 1.00 95.00 140 PRO A C 1
ATOM 1074 O O . PRO A 1 140 ? -14.945 -5.509 4.355 1.00 95.00 140 PRO A O 1
ATOM 1077 N N . GLU A 1 141 ? -16.695 -4.117 4.341 1.00 95.12 141 GLU A N 1
ATOM 1078 C CA . GLU A 1 141 ? -16.942 -4.182 2.893 1.00 95.12 141 GLU A CA 1
ATOM 1079 C C . GLU A 1 141 ? -15.779 -3.651 2.037 1.00 95.12 141 GLU A C 1
ATOM 1081 O O . GLU A 1 141 ? -15.660 -4.007 0.864 1.00 95.12 141 GLU A O 1
ATOM 1086 N N . TRP A 1 142 ? -14.882 -2.849 2.620 1.00 96.19 142 TRP A N 1
ATOM 1087 C CA . TRP A 1 142 ? -13.666 -2.370 1.962 1.00 96.19 142 TRP A CA 1
ATOM 1088 C C . TRP A 1 142 ? -12.482 -3.339 2.063 1.00 96.19 142 TRP A C 1
ATOM 1090 O O . TRP A 1 142 ? -11.376 -3.010 1.619 1.00 96.19 142 TRP A O 1
ATOM 1100 N N . ALA A 1 143 ? -12.687 -4.544 2.602 1.00 96.44 143 ALA A N 1
ATOM 1101 C CA . ALA A 1 143 ? -11.656 -5.570 2.639 1.00 96.44 143 ALA A CA 1
ATOM 1102 C C . ALA A 1 143 ? -11.197 -5.923 1.210 1.00 96.44 143 ALA A C 1
ATOM 1104 O O . ALA A 1 143 ? -12.016 -6.234 0.340 1.00 96.44 143 ALA A O 1
ATOM 1105 N N . PRO A 1 144 ? -9.882 -5.889 0.925 1.00 95.88 144 PRO A N 1
ATOM 1106 C CA . PRO A 1 144 ? -9.394 -6.219 -0.403 1.00 95.88 144 PRO A CA 1
ATOM 1107 C C . PRO A 1 144 ? -9.588 -7.719 -0.688 1.00 95.88 144 PRO A C 1
ATOM 1109 O O . PRO A 1 144 ? -9.461 -8.534 0.233 1.00 95.88 144 PRO A O 1
ATOM 1112 N N . PRO A 1 145 ? -9.790 -8.113 -1.959 1.00 94.88 145 PRO A N 1
ATOM 1113 C CA . PRO A 1 145 ? -9.808 -9.518 -2.354 1.00 94.88 145 PRO A CA 1
ATOM 1114 C C . PRO A 1 145 ? -8.556 -10.269 -1.881 1.00 94.88 145 PRO A C 1
ATOM 1116 O O . PRO A 1 145 ? -7.444 -9.731 -1.914 1.00 94.88 145 PRO A O 1
ATOM 1119 N N . LEU A 1 146 ? -8.731 -11.528 -1.466 1.00 92.56 146 LEU A N 1
ATOM 1120 C CA . LEU A 1 146 ? -7.620 -12.390 -1.044 1.00 92.56 146 LEU A CA 1
ATOM 1121 C C . LEU A 1 146 ? -6.663 -12.675 -2.205 1.00 92.56 146 LEU A C 1
ATOM 1123 O O . LEU A 1 146 ? -5.446 -12.590 -2.040 1.00 92.56 146 LEU A O 1
ATOM 1127 N N . ASP A 1 147 ? -7.216 -12.971 -3.383 1.00 94.56 147 ASP A N 1
ATOM 1128 C CA . ASP A 1 147 ? -6.432 -13.139 -4.601 1.00 94.56 147 ASP A CA 1
ATOM 1129 C C . ASP A 1 147 ? -6.304 -11.812 -5.361 1.00 94.56 147 ASP A C 1
ATOM 1131 O O . ASP A 1 147 ? -7.268 -11.271 -5.905 1.00 94.56 147 ASP A O 1
ATOM 1135 N N . LEU A 1 148 ? -5.074 -11.296 -5.416 1.00 94.50 148 LEU A N 1
ATOM 1136 C CA . LEU A 1 148 ? -4.726 -10.075 -6.146 1.00 94.50 148 LEU A CA 1
ATOM 1137 C C . LEU A 1 148 ? -4.230 -10.353 -7.573 1.00 94.50 148 LEU A C 1
ATOM 1139 O O . LEU A 1 148 ? -4.022 -9.416 -8.350 1.00 94.50 148 LEU A O 1
ATOM 1143 N N . SER A 1 149 ? -4.028 -11.623 -7.934 1.00 91.31 149 SER A N 1
ATOM 1144 C CA . SER A 1 149 ? -3.492 -12.043 -9.234 1.00 91.31 149 SER A CA 1
ATOM 1145 C C . SER A 1 149 ? -4.279 -11.494 -10.433 1.00 91.31 149 SER A C 1
ATOM 1147 O O . SER A 1 149 ? -3.628 -11.055 -11.391 1.00 91.31 149 SER A O 1
ATOM 1149 N N . PRO A 1 150 ? -5.629 -11.424 -10.400 1.00 92.25 150 PRO A N 1
ATOM 1150 C CA . PRO A 1 150 ? -6.413 -10.864 -11.502 1.00 92.25 150 PRO A CA 1
ATOM 1151 C C . PRO A 1 150 ? -6.085 -9.391 -11.784 1.00 92.25 150 PRO A C 1
ATOM 1153 O O . PRO A 1 150 ? -5.980 -8.981 -12.939 1.00 92.25 150 PRO A O 1
ATOM 1156 N N . TYR A 1 151 ? -5.833 -8.604 -10.737 1.00 92.62 151 TYR A N 1
ATOM 1157 C CA . TYR A 1 151 ? -5.564 -7.167 -10.848 1.00 92.62 151 TYR A CA 1
ATOM 1158 C C . TYR A 1 151 ? -4.121 -6.870 -11.238 1.00 92.62 151 TYR A C 1
ATOM 1160 O O . TYR A 1 151 ? -3.842 -5.864 -11.891 1.00 92.62 151 TYR A O 1
ATOM 1168 N N . VAL A 1 152 ? -3.186 -7.736 -10.853 1.00 92.19 152 VAL A N 1
ATOM 1169 C CA . VAL A 1 152 ? -1.773 -7.612 -11.217 1.00 92.19 152 VAL A CA 1
ATOM 1170 C C . VAL A 1 152 ? -1.541 -8.017 -12.675 1.00 92.19 152 VAL A C 1
ATOM 1172 O O . VAL A 1 152 ? -0.835 -7.317 -13.405 1.00 92.19 152 VAL A O 1
ATOM 1175 N N . GLY A 1 153 ? -2.148 -9.123 -13.107 1.00 88.25 153 GLY A N 1
ATOM 1176 C CA . GLY A 1 153 ? -1.922 -9.726 -14.416 1.00 88.25 153 GLY A CA 1
ATOM 1177 C C . GLY A 1 153 ? -0.581 -10.462 -14.529 1.00 88.25 153 GLY A C 1
ATOM 1178 O O . GLY A 1 153 ? 0.319 -10.327 -13.700 1.00 88.25 153 GLY A O 1
ATOM 1179 N N . ARG A 1 154 ? -0.428 -11.261 -15.588 1.00 82.94 154 ARG A N 1
ATOM 1180 C CA . ARG A 1 154 ? 0.811 -12.006 -15.855 1.00 82.94 154 ARG A CA 1
ATOM 1181 C C . ARG A 1 154 ? 1.758 -11.176 -16.710 1.00 82.94 154 ARG A C 1
ATOM 1183 O O . ARG A 1 154 ? 1.357 -10.659 -17.753 1.00 82.94 154 ARG A O 1
ATOM 1190 N N . ARG A 1 155 ? 3.021 -11.087 -16.285 1.00 75.44 155 ARG A N 1
ATOM 1191 C CA . ARG A 1 155 ? 4.077 -10.488 -17.102 1.00 75.44 155 ARG A CA 1
ATOM 1192 C C . ARG A 1 155 ? 4.322 -11.415 -18.287 1.00 75.44 155 ARG A C 1
ATOM 1194 O O . ARG A 1 155 ? 4.661 -12.577 -18.090 1.00 75.44 155 ARG A O 1
ATOM 1201 N N . ARG A 1 156 ? 4.148 -10.907 -19.504 1.00 69.62 156 ARG A N 1
ATOM 1202 C CA . ARG A 1 156 ? 4.626 -11.602 -20.703 1.00 69.62 156 ARG A CA 1
ATOM 1203 C C . ARG A 1 156 ? 6.142 -11.444 -20.741 1.00 69.62 156 ARG A C 1
ATOM 1205 O O . ARG A 1 156 ? 6.636 -10.328 -20.571 1.00 69.62 156 ARG A O 1
ATOM 1212 N N . GLU A 1 157 ? 6.870 -12.545 -20.890 1.00 63.34 157 GLU A N 1
ATOM 1213 C CA . GLU A 1 157 ? 8.308 -12.480 -21.126 1.00 63.34 157 GLU A CA 1
ATOM 1214 C C . GLU A 1 157 ? 8.538 -11.688 -22.412 1.00 63.34 157 GLU A C 1
ATOM 1216 O O . GLU A 1 157 ? 8.088 -12.068 -23.492 1.00 63.34 157 GLU A O 1
ATOM 1221 N N . SER A 1 158 ? 9.186 -10.533 -22.290 1.00 62.97 158 SER A N 1
ATOM 1222 C CA . SER A 1 158 ? 9.766 -9.879 -23.450 1.00 62.97 158 SER A CA 1
ATOM 1223 C C . SER A 1 158 ? 10.963 -10.728 -23.846 1.00 62.97 158 SER A C 1
ATOM 1225 O O . SER A 1 158 ? 11.917 -10.799 -23.066 1.00 62.97 158 SER A O 1
ATOM 1227 N N . ALA A 1 159 ? 10.916 -11.369 -25.015 1.00 60.84 159 ALA A N 1
ATOM 1228 C CA . ALA A 1 159 ? 12.116 -11.938 -25.610 1.00 60.84 159 ALA A CA 1
ATOM 1229 C C . ALA A 1 159 ? 13.188 -10.843 -25.588 1.00 60.84 159 ALA A C 1
ATOM 1231 O O . ALA A 1 159 ? 12.970 -9.748 -26.112 1.00 60.84 159 ALA A O 1
ATOM 1232 N N . ALA A 1 160 ? 14.291 -11.088 -24.883 1.00 63.56 160 ALA A N 1
ATOM 1233 C CA . ALA A 1 160 ? 15.402 -10.159 -24.857 1.00 63.56 160 ALA A CA 1
ATOM 1234 C C . ALA A 1 160 ? 15.984 -10.132 -26.273 1.00 63.56 160 ALA A C 1
ATOM 1236 O O . ALA A 1 160 ? 16.731 -11.024 -26.664 1.00 63.56 160 ALA A O 1
ATOM 1237 N N . ILE A 1 161 ? 15.588 -9.137 -27.069 1.00 67.62 161 ILE A N 1
ATOM 1238 C CA . ILE A 1 161 ? 16.232 -8.845 -28.348 1.00 67.62 161 ILE A CA 1
ATOM 1239 C C . ILE A 1 161 ? 17.557 -8.173 -27.993 1.00 67.62 161 ILE A C 1
ATOM 1241 O O . ILE A 1 161 ? 17.682 -6.952 -27.980 1.00 67.62 161 ILE A O 1
ATOM 1245 N N . THR A 1 162 ? 18.527 -8.983 -27.589 1.00 77.75 162 THR A N 1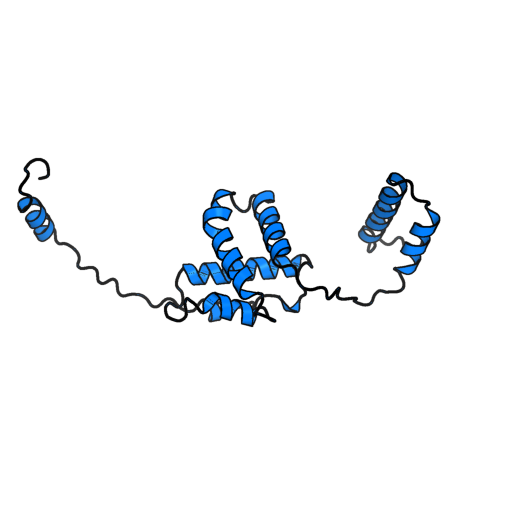
ATOM 1246 C CA . THR A 1 162 ? 19.907 -8.559 -27.384 1.00 77.75 162 THR A CA 1
ATOM 1247 C C . THR A 1 162 ? 20.751 -9.281 -28.412 1.00 77.75 162 THR A C 1
ATOM 1249 O O . THR A 1 162 ? 20.823 -10.509 -28.387 1.00 77.75 162 THR A O 1
ATOM 1252 N N . THR A 1 163 ? 21.391 -8.534 -29.305 1.00 80.81 163 THR A N 1
ATOM 1253 C CA . THR A 1 163 ? 22.470 -9.076 -30.130 1.00 80.81 163 THR A CA 1
ATOM 1254 C C . THR A 1 163 ? 23.721 -9.123 -29.252 1.00 80.81 163 THR A C 1
ATOM 1256 O O . THR A 1 163 ? 24.164 -8.062 -28.803 1.00 80.81 163 THR A O 1
ATOM 1259 N N . PRO A 1 164 ? 24.267 -10.305 -28.923 1.00 82.25 164 PRO A N 1
ATOM 1260 C CA . PRO A 1 164 ? 25.511 -10.377 -28.171 1.00 82.25 164 PRO A CA 1
ATOM 1261 C C . PRO A 1 164 ? 26.639 -9.781 -29.017 1.00 82.25 164 PRO A C 1
ATOM 1263 O O . PRO A 1 164 ? 26.843 -10.216 -30.147 1.00 82.25 164 PRO A O 1
ATOM 1266 N N . LEU A 1 165 ? 27.365 -8.801 -28.471 1.00 84.44 165 LEU A N 1
ATOM 1267 C CA . LEU A 1 165 ? 28.565 -8.277 -29.121 1.00 84.44 165 LEU A CA 1
ATOM 1268 C C . LEU A 1 165 ? 29.669 -9.336 -29.056 1.00 84.44 165 LEU A C 1
ATOM 1270 O O . LEU A 1 165 ? 30.043 -9.809 -27.981 1.00 84.44 165 LEU A O 1
ATOM 1274 N N . THR A 1 166 ? 30.197 -9.706 -30.212 1.00 89.62 166 THR A N 1
ATOM 1275 C CA . THR A 1 166 ? 31.354 -10.587 -30.332 1.00 89.62 166 THR A CA 1
ATOM 1276 C C . THR A 1 166 ? 32.636 -9.826 -30.001 1.00 89.62 166 THR A C 1
ATOM 1278 O O . THR A 1 166 ? 32.737 -8.615 -30.184 1.00 89.62 166 THR A O 1
ATOM 1281 N N . VAL A 1 167 ? 33.674 -10.547 -29.567 1.00 88.44 167 VAL A N 1
ATOM 1282 C CA . VAL A 1 167 ? 35.005 -9.959 -29.320 1.00 88.44 167 VAL A CA 1
ATOM 1283 C C . VAL A 1 167 ? 35.533 -9.229 -30.561 1.00 88.44 167 VAL A C 1
ATOM 1285 O O . VAL A 1 167 ? 36.166 -8.186 -30.438 1.00 88.44 167 VAL A O 1
ATOM 1288 N N . LYS A 1 168 ? 35.230 -9.741 -31.759 1.00 89.38 168 LYS A N 1
ATOM 1289 C CA . LYS A 1 168 ? 35.608 -9.112 -33.026 1.00 89.38 168 LYS A CA 1
ATOM 1290 C C . LYS A 1 168 ? 34.950 -7.740 -33.199 1.00 89.38 168 LYS A C 1
ATOM 1292 O O . LYS A 1 168 ? 35.654 -6.780 -33.479 1.00 89.38 168 LYS A O 1
ATOM 1297 N N . GLU A 1 169 ? 33.643 -7.638 -32.967 1.00 90.12 169 GLU A N 1
ATOM 1298 C CA . GLU A 1 169 ? 32.909 -6.367 -33.046 1.00 90.12 169 GLU A CA 1
ATOM 1299 C C . GLU A 1 169 ? 33.395 -5.365 -31.990 1.00 90.12 169 GLU A C 1
ATOM 1301 O O . GLU A 1 169 ? 33.481 -4.176 -32.273 1.00 90.12 169 GLU A O 1
ATOM 1306 N N . ILE A 1 170 ? 33.784 -5.833 -30.796 1.00 90.31 170 ILE A N 1
ATOM 1307 C CA . ILE A 1 170 ? 34.399 -4.975 -29.768 1.00 90.31 170 ILE A CA 1
ATOM 1308 C C . ILE A 1 170 ? 35.734 -4.409 -30.271 1.00 90.31 170 ILE A C 1
ATOM 1310 O O . ILE A 1 170 ? 35.980 -3.212 -30.146 1.00 90.31 170 ILE A O 1
ATOM 1314 N N . LEU A 1 171 ? 36.594 -5.249 -30.856 1.00 90.81 171 LEU A N 1
ATOM 1315 C CA . LEU A 1 171 ? 37.892 -4.819 -31.384 1.00 90.81 171 LEU A CA 1
ATOM 1316 C C . LEU A 1 171 ? 37.744 -3.858 -32.568 1.00 90.81 171 LEU A C 1
ATOM 1318 O O . LEU A 1 171 ? 38.480 -2.876 -32.643 1.00 90.81 171 LEU A O 1
ATOM 1322 N N . GLU A 1 172 ? 36.782 -4.102 -33.458 1.00 91.25 172 GLU A N 1
ATOM 1323 C CA . GLU A 1 172 ? 36.448 -3.191 -34.558 1.00 91.25 172 GLU A CA 1
ATOM 1324 C C . GLU A 1 172 ? 35.968 -1.834 -34.027 1.00 91.25 172 GLU A C 1
ATOM 1326 O O . GLU A 1 172 ? 36.398 -0.792 -34.524 1.00 91.25 172 GLU A O 1
ATOM 1331 N N . LEU A 1 173 ? 35.155 -1.830 -32.964 1.00 89.25 173 LEU A N 1
ATOM 1332 C CA . LEU A 1 173 ? 34.687 -0.603 -32.321 1.00 89.25 173 LEU A CA 1
ATOM 1333 C C . LEU A 1 173 ? 35.845 0.203 -31.719 1.00 89.25 173 LEU A C 1
ATOM 1335 O O . LEU A 1 173 ? 35.906 1.412 -31.914 1.00 89.25 173 LEU A O 1
ATOM 1339 N N . VAL A 1 174 ? 36.779 -0.464 -31.030 1.00 89.50 174 VAL A N 1
ATOM 1340 C CA . VAL A 1 174 ? 37.968 0.170 -30.428 1.00 89.50 174 VAL A CA 1
ATOM 1341 C C . VAL A 1 174 ? 38.904 0.728 -31.505 1.00 89.50 174 VAL A C 1
ATOM 1343 O O . VAL A 1 174 ? 39.401 1.846 -31.379 1.00 89.50 174 VAL A O 1
ATOM 1346 N N . GLN A 1 175 ? 39.116 -0.005 -32.602 1.00 87.00 175 GLN A N 1
ATOM 1347 C CA . GLN A 1 175 ? 39.957 0.452 -33.716 1.00 87.00 175 GLN A CA 1
ATOM 1348 C C . GLN A 1 175 ? 39.347 1.633 -34.478 1.00 87.00 175 GLN A C 1
ATOM 1350 O O . GLN A 1 175 ? 40.085 2.478 -34.988 1.00 87.00 175 GLN A O 1
ATOM 1355 N N . ALA A 1 176 ? 38.017 1.719 -34.527 1.00 89.44 176 ALA A N 1
ATOM 1356 C CA . ALA A 1 176 ? 37.301 2.818 -35.161 1.00 89.44 176 ALA A CA 1
ATOM 1357 C C . ALA A 1 176 ? 37.371 4.140 -34.371 1.00 89.44 176 ALA A C 1
ATOM 1359 O O . ALA A 1 176 ? 36.981 5.178 -34.907 1.00 89.44 176 ALA A O 1
ATOM 1360 N N . ILE A 1 177 ? 37.876 4.145 -33.127 1.00 89.94 177 ILE A N 1
ATOM 1361 C CA . ILE A 1 177 ? 38.002 5.370 -32.329 1.00 89.94 177 ILE A CA 1
ATOM 1362 C C . ILE A 1 177 ? 39.174 6.221 -32.863 1.00 89.94 177 ILE A C 1
ATOM 1364 O O . ILE A 1 177 ? 40.332 5.776 -32.851 1.00 89.94 177 ILE A O 1
ATOM 1368 N N . PRO A 1 178 ?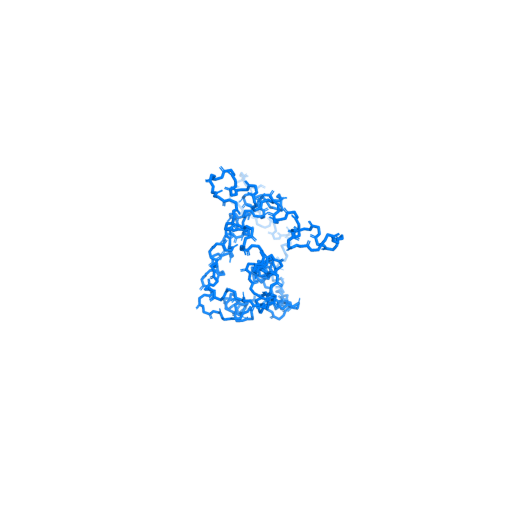 38.917 7.457 -33.338 1.00 83.88 178 PRO A N 1
ATOM 1369 C CA . PRO A 1 178 ? 39.946 8.296 -33.952 1.00 83.88 178 PRO A CA 1
ATOM 1370 C C . PRO A 1 178 ? 40.925 8.890 -32.930 1.00 83.88 178 PRO A C 1
ATOM 1372 O O . PRO A 1 178 ? 42.079 9.133 -33.274 1.00 83.88 178 PRO A O 1
ATOM 1375 N N . ASP A 1 179 ? 40.489 9.099 -31.685 1.00 87.69 179 ASP A N 1
ATOM 1376 C CA . ASP A 1 179 ? 41.320 9.656 -30.616 1.00 87.69 179 ASP A CA 1
ATOM 1377 C C . ASP A 1 179 ? 42.096 8.537 -29.885 1.00 87.69 179 ASP A C 1
ATOM 1379 O O . ASP A 1 179 ? 41.481 7.677 -29.246 1.00 87.69 179 ASP A O 1
ATOM 1383 N N . PRO A 1 180 ? 43.442 8.532 -29.941 1.00 78.94 180 PRO A N 1
ATOM 1384 C CA . PRO A 1 180 ? 44.271 7.497 -29.327 1.00 78.94 180 PRO A CA 1
ATOM 1385 C C . PRO A 1 180 ? 44.221 7.487 -27.795 1.00 78.94 180 PRO A C 1
ATOM 1387 O O . PRO A 1 180 ? 44.663 6.516 -27.196 1.00 78.94 180 PRO A O 1
ATOM 1390 N N . LYS A 1 181 ? 43.684 8.528 -27.145 1.00 80.44 181 LYS A N 1
ATOM 1391 C CA . LYS A 1 181 ? 43.475 8.552 -25.689 1.00 80.44 181 LYS A CA 1
ATOM 1392 C C . LYS A 1 181 ? 42.372 7.585 -25.224 1.00 80.44 181 LYS A C 1
ATOM 1394 O O . LYS A 1 181 ? 42.310 7.264 -24.040 1.00 80.44 181 LYS A O 1
ATOM 1399 N N . TRP A 1 182 ? 41.500 7.159 -26.139 1.00 71.88 182 TRP A N 1
ATOM 1400 C CA . TRP A 1 182 ? 40.328 6.316 -25.872 1.00 71.88 182 TRP A CA 1
ATOM 1401 C C . TRP A 1 182 ? 40.423 4.919 -26.509 1.00 71.88 182 TRP A C 1
ATOM 1403 O O . TRP A 1 182 ? 39.433 4.187 -26.507 1.00 71.88 182 TRP A O 1
ATOM 1413 N N . ARG A 1 183 ? 41.592 4.567 -27.059 1.00 63.44 183 ARG A N 1
ATOM 1414 C CA . ARG A 1 183 ? 41.953 3.199 -27.459 1.00 63.44 183 ARG A CA 1
ATOM 1415 C C . ARG A 1 183 ? 42.621 2.480 -26.296 1.00 63.44 183 ARG A C 1
ATOM 1417 O O . ARG A 1 183 ? 42.395 1.259 -26.180 1.00 63.44 183 ARG A O 1
#

Secondary structure (DSSP, 8-state):
--S---GGGHHHHHHHHHHHHHHHHTT--SHHHHHHHHHHTT--S-----PPP-HHHHHHHHHHHHHHTTSS-HHHIIIIIHHHHHHHHHHGGG-SSHHHHHHHHHGGGTTSTT-HHHHHHHHHHHHHHHHHHHTTSS-GGGPPPS--HHHH-PPP-------PPPHHHHHHHHHT-S-GGG-

Foldseek 3Di:
DQDDPDPVCVVVVVVLVVQQVVCVVVVHDNVVSVVVSNVVVVDPDDDPPPDPQPLVVLLVVVVCCCPVVPVDDPVCCVPQVVVLSVLLVVQVVVDPALVSSLCSSLVVCPVFAQDPNQVSSLVSSQVSQCVCCVVVSDPPRRHHDPDSDVSRDDGDDDPPPDDDDDPVNVVVVQVPDPDPVSD

pLDDT: mean 83.9, std 15.31, range [36.12, 97.88]